Protein AF-A0AAW1LC21-F1 (afdb_monomer_lite)

InterPro domains:
  IPR041426 Mos1 transposase, HTH domain [PF17906] (32-76)
  IPR052709 Transposase-Methyltransferase Hybrid [PTHR46060] (25-86)

Organism: Popillia japonica (NCBI:txid7064)

Sequence (92 aa):
MSIITLSTAADSVDSPQVGCSIVIMNNFVEQRVCVKFRVSCGTSYAESLKMLSEIYGDSVLSKTEVYEWYKAFKSGRQDVNDLPRASIQERL

Structure (mmCIF, N/CA/C/O backbone):
data_AF-A0AAW1LC21-F1
#
_entry.id   AF-A0AAW1LC21-F1
#
loop_
_atom_site.group_PDB
_atom_site.id
_atom_site.type_symbol
_atom_site.label_atom_id
_atom_site.label_alt_id
_atom_site.label_comp_id
_atom_site.label_asym_id
_atom_site.label_entity_id
_atom_site.label_seq_id
_atom_site.pdbx_PDB_ins_code
_atom_site.Cartn_x
_atom_site.Cartn_y
_atom_site.Cartn_z
_atom_site.occupancy
_atom_site.B_iso_or_equiv
_atom_site.auth_seq_id
_atom_site.auth_comp_id
_atom_site.auth_asym_id
_atom_site.auth_atom_id
_atom_site.pdbx_PDB_model_num
ATOM 1 N N . MET A 1 1 ? 36.267 -5.366 45.377 1.00 38.94 1 MET A N 1
ATOM 2 C CA . MET A 1 1 ? 36.350 -5.929 44.016 1.00 38.94 1 MET A CA 1
ATOM 3 C C . MET A 1 1 ? 34.954 -5.839 43.433 1.00 38.94 1 MET A C 1
ATOM 5 O O . MET A 1 1 ? 34.039 -6.417 43.999 1.00 38.94 1 MET A O 1
ATOM 9 N N . SER A 1 2 ? 34.791 -4.958 42.452 1.00 38.50 2 SER A N 1
ATOM 10 C CA . SER A 1 2 ? 33.517 -4.584 41.828 1.00 38.50 2 SER A CA 1
ATOM 11 C C . SER A 1 2 ? 33.024 -5.643 40.835 1.00 38.50 2 SER A C 1
ATOM 13 O O . SER A 1 2 ? 33.752 -6.598 40.587 1.00 38.50 2 SER A O 1
ATOM 15 N N . ILE A 1 3 ? 31.885 -5.324 40.193 1.00 37.34 3 ILE A N 1
ATOM 16 C CA . ILE A 1 3 ? 31.370 -5.783 38.880 1.00 37.34 3 ILE A CA 1
ATOM 17 C C . ILE A 1 3 ? 30.302 -6.918 38.997 1.00 37.34 3 ILE A C 1
ATOM 19 O O . ILE A 1 3 ? 30.553 -7.898 39.678 1.00 37.34 3 ILE A O 1
ATOM 23 N N . ILE A 1 4 ? 29.076 -6.907 38.432 1.00 39.44 4 ILE A N 1
ATOM 24 C CA . ILE A 1 4 ? 28.304 -6.021 37.525 1.00 39.44 4 ILE A CA 1
ATOM 25 C C . ILE A 1 4 ? 26.799 -6.301 37.746 1.00 39.44 4 ILE A C 1
ATOM 27 O O . ILE A 1 4 ? 26.397 -7.429 38.015 1.00 39.44 4 ILE A O 1
ATOM 31 N N . THR A 1 5 ? 25.979 -5.265 37.586 1.00 47.06 5 THR A N 1
ATOM 32 C CA . THR A 1 5 ? 24.513 -5.260 37.457 1.00 47.06 5 THR A CA 1
ATOM 33 C C . THR A 1 5 ? 23.992 -6.142 36.314 1.00 47.06 5 THR A C 1
ATOM 35 O O . THR A 1 5 ? 24.429 -5.970 35.177 1.00 47.06 5 THR A O 1
ATOM 38 N N . LEU A 1 6 ? 22.979 -6.980 36.562 1.00 39.81 6 LEU A N 1
ATOM 39 C CA . LEU A 1 6 ? 22.168 -7.569 35.491 1.00 39.81 6 LEU A CA 1
ATOM 40 C C . LEU A 1 6 ? 20.805 -6.862 35.450 1.00 39.81 6 LEU A C 1
ATOM 42 O O . LEU A 1 6 ? 19.904 -7.156 36.230 1.00 39.81 6 LEU A O 1
ATOM 46 N N . SER A 1 7 ? 20.700 -5.871 34.565 1.00 41.78 7 SER A N 1
ATOM 47 C CA . SER A 1 7 ? 19.435 -5.245 34.181 1.00 41.78 7 SER A CA 1
ATOM 48 C C . SER A 1 7 ? 18.659 -6.237 33.318 1.00 41.78 7 SER A C 1
ATOM 50 O O . SER A 1 7 ? 19.160 -6.661 32.276 1.00 41.78 7 SER A O 1
ATOM 52 N N . THR A 1 8 ? 17.461 -6.631 33.751 1.00 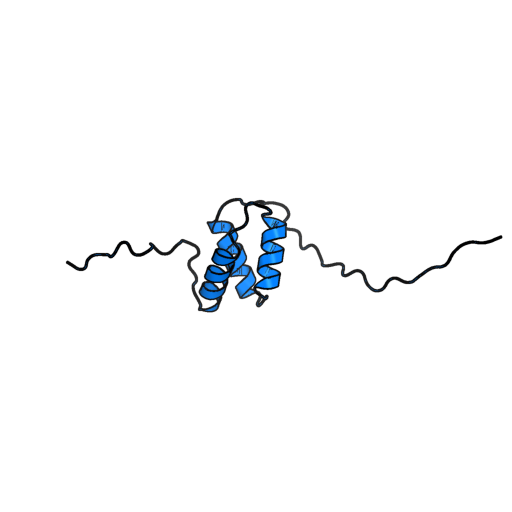45.88 8 THR A N 1
ATOM 53 C CA . THR A 1 8 ? 16.544 -7.407 32.912 1.00 45.88 8 THR A CA 1
ATOM 54 C C . THR A 1 8 ? 15.895 -6.428 31.932 1.00 45.88 8 THR A C 1
ATOM 56 O O . THR A 1 8 ? 15.120 -5.553 32.316 1.00 45.88 8 THR A O 1
ATOM 59 N N . ALA A 1 9 ? 16.321 -6.477 30.671 1.00 44.88 9 ALA A N 1
ATOM 60 C CA . ALA A 1 9 ? 15.642 -5.773 29.596 1.00 44.88 9 ALA A CA 1
ATOM 61 C C . ALA A 1 9 ? 14.406 -6.594 29.216 1.00 44.88 9 ALA A C 1
ATOM 63 O O . ALA A 1 9 ? 14.517 -7.780 28.909 1.00 44.88 9 ALA A O 1
ATOM 64 N N . ALA A 1 10 ? 13.247 -5.948 29.301 1.00 48.91 10 ALA A N 1
ATOM 65 C CA . ALA A 1 10 ? 11.957 -6.482 28.910 1.00 48.91 10 ALA A CA 1
ATOM 66 C C . ALA A 1 10 ? 11.959 -6.940 27.442 1.00 48.91 10 ALA A C 1
ATOM 68 O O . ALA A 1 10 ? 12.433 -6.223 26.563 1.00 48.91 10 ALA A O 1
ATOM 69 N N . ASP A 1 11 ? 11.428 -8.145 27.246 1.00 37.75 11 ASP A N 1
ATOM 70 C CA . ASP A 1 11 ? 10.788 -8.691 26.049 1.00 37.75 11 ASP A CA 1
ATOM 71 C C . ASP A 1 11 ? 11.258 -8.138 24.695 1.00 37.75 11 ASP A C 1
ATOM 73 O O . ASP A 1 11 ? 10.685 -7.211 24.115 1.00 37.75 11 ASP A O 1
ATOM 77 N N . SER A 1 12 ? 12.265 -8.812 24.134 1.00 42.88 12 SER A N 1
ATOM 78 C CA . SER A 1 12 ? 12.441 -8.884 22.686 1.00 42.88 12 SER A CA 1
ATOM 79 C C . SER A 1 12 ? 11.141 -9.381 22.058 1.00 42.88 12 SER A C 1
ATOM 81 O O . SER A 1 12 ? 10.768 -10.543 22.219 1.00 42.88 12 SER A O 1
ATOM 83 N N . VAL A 1 13 ? 10.482 -8.515 21.290 1.00 43.94 13 VAL A N 1
ATOM 84 C CA . VAL A 1 13 ? 9.582 -8.934 20.215 1.00 43.94 13 VAL A CA 1
ATOM 85 C C . VAL A 1 13 ? 10.441 -9.695 19.207 1.00 43.94 13 VAL A C 1
ATOM 87 O O . VAL A 1 13 ? 10.992 -9.123 18.268 1.00 43.94 13 VAL A O 1
ATOM 90 N N . ASP A 1 14 ? 10.595 -10.995 19.440 1.00 42.50 14 ASP A N 1
ATOM 91 C CA . ASP A 1 14 ? 10.917 -11.951 18.393 1.00 42.50 14 ASP A CA 1
ATOM 92 C C . ASP A 1 14 ? 9.676 -12.028 17.502 1.00 42.50 14 ASP A C 1
ATOM 94 O O . ASP A 1 14 ? 8.793 -12.866 17.676 1.00 42.50 14 ASP A O 1
ATOM 98 N N . SER A 1 15 ? 9.542 -11.044 16.609 1.00 44.62 15 SER A N 1
ATOM 99 C CA . SER A 1 15 ? 8.663 -11.184 15.457 1.00 44.62 15 SER A CA 1
ATOM 100 C C . SER A 1 15 ? 9.173 -12.402 14.704 1.00 44.62 15 SER A C 1
ATOM 102 O O . SER A 1 15 ? 10.312 -12.356 14.229 1.00 44.62 15 SER A O 1
ATOM 104 N N . PRO A 1 16 ? 8.371 -13.470 14.558 1.00 38.78 16 PRO A N 1
ATOM 105 C CA . PRO A 1 16 ? 8.748 -14.572 13.705 1.00 38.78 16 PRO A CA 1
ATOM 106 C C . PRO A 1 16 ? 8.941 -13.980 12.316 1.00 38.78 16 PRO A C 1
ATOM 108 O O . PRO A 1 16 ? 7.984 -13.543 11.672 1.00 38.78 16 PRO A O 1
ATOM 111 N N . GLN A 1 17 ? 10.196 -13.914 11.884 1.00 44.94 17 GLN A N 1
ATOM 112 C CA . GLN A 1 17 ? 10.555 -13.608 10.515 1.00 44.94 17 GLN A CA 1
ATOM 113 C C . GLN A 1 17 ? 10.063 -14.805 9.705 1.00 44.94 17 GLN A C 1
ATOM 115 O O . GLN A 1 17 ? 10.791 -15.775 9.495 1.00 44.94 17 GLN A O 1
ATOM 120 N N . VAL A 1 18 ? 8.774 -14.798 9.352 1.00 39.97 18 VAL A N 1
ATOM 121 C CA . VAL A 1 18 ? 8.180 -15.805 8.480 1.00 39.97 18 VAL A CA 1
ATOM 122 C C . VAL A 1 18 ? 8.926 -15.679 7.164 1.00 39.97 18 VAL A C 1
ATOM 124 O O . VAL A 1 18 ? 8.746 -14.727 6.406 1.00 39.97 18 VAL A O 1
ATOM 127 N N . GLY A 1 19 ? 9.847 -16.618 6.965 1.00 45.03 19 GLY A N 1
ATOM 128 C CA . GLY A 1 19 ? 10.717 -16.672 5.815 1.00 45.03 19 GLY A CA 1
ATOM 129 C C . GLY A 1 19 ? 9.907 -16.656 4.528 1.00 45.03 19 GLY A C 1
ATOM 130 O O . GLY A 1 19 ? 9.174 -17.592 4.223 1.00 45.03 19 GLY A O 1
ATOM 131 N N . CYS A 1 20 ? 10.108 -15.604 3.746 1.00 42.53 20 CYS A N 1
ATOM 132 C CA . CYS A 1 20 ? 10.011 -15.663 2.297 1.00 42.53 20 CYS A CA 1
ATOM 133 C C . CYS A 1 20 ? 11.117 -14.778 1.708 1.00 42.53 20 CYS A C 1
ATOM 135 O O . CYS A 1 20 ? 10.876 -13.771 1.051 1.00 42.53 20 CYS A O 1
ATOM 137 N N . SER A 1 21 ? 12.366 -15.134 2.010 1.00 44.69 21 SER A N 1
ATOM 138 C CA . SER A 1 21 ? 13.571 -14.414 1.585 1.00 44.69 21 SER A CA 1
ATOM 139 C C . SER A 1 21 ? 13.966 -14.655 0.117 1.00 44.69 21 SER A C 1
ATOM 141 O O . SER A 1 21 ? 15.160 -14.712 -0.154 1.00 44.69 21 SER A O 1
ATOM 143 N N . ILE A 1 22 ? 13.048 -14.840 -0.847 1.00 44.41 22 ILE A N 1
ATOM 144 C CA . ILE A 1 22 ? 13.488 -15.215 -2.214 1.00 44.41 22 ILE A CA 1
ATOM 145 C C . ILE A 1 22 ? 12.893 -14.482 -3.407 1.00 44.41 22 ILE A C 1
ATOM 147 O O . ILE A 1 22 ? 13.114 -14.903 -4.536 1.00 44.41 22 ILE A O 1
ATOM 151 N N . VAL A 1 23 ? 12.251 -13.332 -3.239 1.00 42.25 23 VAL A N 1
ATOM 152 C CA . VAL A 1 23 ? 12.066 -12.469 -4.413 1.00 42.25 23 VAL A CA 1
ATOM 153 C C . VAL A 1 23 ? 11.989 -11.009 -3.995 1.00 42.25 23 VAL A C 1
ATOM 155 O O . VAL A 1 23 ? 10.927 -10.495 -3.660 1.00 42.25 23 VAL A O 1
ATOM 158 N N . ILE A 1 24 ? 13.132 -10.319 -4.033 1.00 51.84 24 ILE A N 1
ATOM 159 C CA . ILE A 1 24 ? 13.113 -8.867 -4.231 1.00 51.84 24 ILE A CA 1
ATOM 160 C C . ILE A 1 24 ? 12.640 -8.665 -5.675 1.00 51.84 24 ILE A C 1
ATOM 162 O O . ILE A 1 24 ? 13.396 -8.771 -6.638 1.00 51.84 24 ILE A O 1
ATOM 166 N N . MET A 1 25 ? 11.326 -8.528 -5.794 1.00 54.41 25 MET A N 1
ATOM 167 C CA . MET A 1 25 ? 10.542 -8.507 -7.022 1.00 54.41 25 MET A CA 1
ATOM 168 C C . MET A 1 25 ? 10.280 -7.037 -7.384 1.00 54.41 25 MET A C 1
ATOM 170 O O . MET A 1 25 ? 9.360 -6.403 -6.877 1.00 54.41 25 MET A O 1
ATOM 174 N N . ASN A 1 26 ? 11.166 -6.444 -8.191 1.00 62.09 26 ASN A N 1
ATOM 175 C CA . ASN A 1 26 ? 11.192 -5.002 -8.493 1.00 62.09 26 ASN A CA 1
ATOM 176 C C . ASN A 1 26 ? 10.087 -4.532 -9.466 1.00 62.09 26 ASN A C 1
ATOM 178 O O . ASN A 1 26 ? 10.195 -3.448 -10.039 1.00 62.09 26 ASN A O 1
ATOM 182 N N . ASN A 1 27 ? 9.030 -5.319 -9.691 1.00 74.88 27 ASN A N 1
ATOM 183 C CA . ASN A 1 27 ? 7.934 -4.936 -10.576 1.00 74.88 27 ASN A CA 1
ATOM 184 C C . ASN A 1 27 ? 6.802 -4.244 -9.795 1.00 74.88 27 ASN A C 1
ATOM 186 O O . ASN A 1 27 ? 6.321 -4.748 -8.779 1.00 74.88 27 ASN A O 1
ATOM 190 N N . PHE A 1 28 ? 6.309 -3.112 -10.305 1.00 80.56 28 PHE A N 1
ATOM 191 C CA . PHE A 1 28 ? 5.190 -2.366 -9.717 1.00 80.56 28 PHE A CA 1
ATOM 192 C C . PHE A 1 28 ? 3.929 -3.219 -9.518 1.00 80.56 28 PHE A C 1
ATOM 194 O O . PHE A 1 28 ? 3.195 -3.021 -8.550 1.00 80.56 28 PHE A O 1
ATOM 201 N N . VAL A 1 29 ? 3.678 -4.190 -10.402 1.00 82.88 29 VAL A N 1
ATOM 202 C CA . VAL A 1 29 ? 2.531 -5.106 -10.284 1.00 82.88 29 VAL A CA 1
ATOM 203 C C . VAL A 1 29 ? 2.660 -6.004 -9.051 1.00 82.88 29 VAL A C 1
ATOM 205 O O . VAL A 1 29 ? 1.685 -6.206 -8.330 1.00 82.88 29 VAL A O 1
ATOM 208 N N . GLU A 1 30 ? 3.859 -6.498 -8.757 1.00 82.69 30 GLU A N 1
ATOM 209 C CA . GLU A 1 30 ? 4.1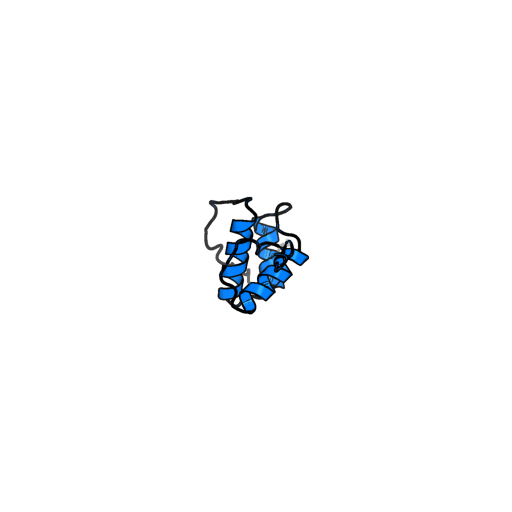15 -7.383 -7.615 1.00 82.69 30 GLU A CA 1
ATOM 210 C C . GLU A 1 30 ? 3.978 -6.622 -6.295 1.00 82.69 30 GLU A C 1
ATOM 212 O O . GLU A 1 30 ? 3.306 -7.096 -5.378 1.00 82.69 30 GLU A O 1
ATOM 217 N N . GLN A 1 31 ? 4.489 -5.387 -6.233 1.00 86.75 31 GLN A N 1
ATOM 218 C CA . GLN A 1 31 ? 4.279 -4.514 -5.075 1.00 86.75 31 GLN A CA 1
ATOM 219 C C . GLN A 1 31 ? 2.784 -4.292 -4.797 1.00 86.75 31 GLN A C 1
ATOM 221 O O . GLN A 1 31 ? 2.348 -4.339 -3.647 1.00 86.75 31 GLN A O 1
ATOM 226 N N . ARG A 1 32 ? 1.960 -4.120 -5.842 1.00 88.00 32 ARG A N 1
ATOM 227 C CA . ARG A 1 32 ? 0.496 -3.987 -5.709 1.00 88.00 32 ARG A CA 1
ATOM 228 C C . ARG A 1 32 ? -0.166 -5.274 -5.224 1.00 88.00 32 ARG A C 1
ATOM 230 O O . ARG A 1 32 ? -1.099 -5.201 -4.426 1.00 88.00 32 ARG A O 1
ATOM 237 N N . VAL A 1 33 ? 0.317 -6.444 -5.651 1.00 86.19 33 VAL A N 1
ATOM 238 C CA . VAL A 1 33 ? -0.133 -7.742 -5.115 1.00 86.19 33 VAL A CA 1
ATOM 239 C C . VAL A 1 33 ? 0.184 -7.837 -3.619 1.00 86.19 33 VAL A C 1
ATOM 241 O O . VAL A 1 33 ? -0.689 -8.226 -2.841 1.00 86.19 33 VAL A O 1
ATOM 244 N N . CYS A 1 34 ? 1.374 -7.407 -3.192 1.00 84.81 34 CYS A N 1
ATOM 245 C CA . CYS A 1 34 ? 1.734 -7.342 -1.776 1.00 84.81 34 CYS A CA 1
ATOM 246 C C . CYS A 1 34 ? 0.820 -6.387 -0.993 1.00 84.81 34 CYS A C 1
ATOM 248 O O . CYS A 1 34 ? 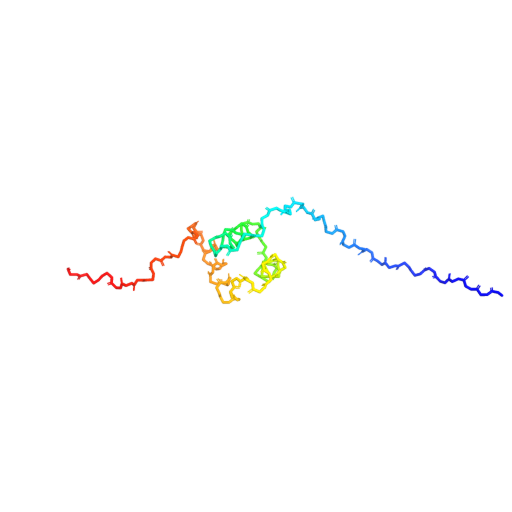0.325 -6.763 0.070 1.00 84.81 34 CYS A O 1
ATOM 250 N N . VAL A 1 35 ? 0.513 -5.198 -1.530 1.00 85.81 35 VAL A N 1
ATOM 251 C CA . VAL A 1 35 ? -0.460 -4.267 -0.921 1.00 85.81 35 VAL A CA 1
ATOM 252 C C . VAL A 1 35 ? -1.836 -4.933 -0.789 1.00 85.81 35 VAL A C 1
ATOM 254 O O . VAL A 1 35 ? -2.449 -4.867 0.276 1.00 85.81 35 VAL A O 1
ATOM 257 N N . LYS A 1 36 ? -2.320 -5.618 -1.834 1.00 86.62 36 LYS A N 1
ATOM 258 C CA . LYS A 1 36 ? -3.611 -6.327 -1.827 1.00 86.62 36 LYS A CA 1
ATOM 259 C C . LYS A 1 36 ? -3.663 -7.407 -0.748 1.00 86.62 36 LYS A C 1
ATOM 261 O O . LYS A 1 36 ? -4.629 -7.468 0.013 1.00 86.62 36 LYS A O 1
ATOM 266 N N . PHE A 1 37 ? -2.623 -8.236 -0.665 1.00 85.12 37 PHE A N 1
ATOM 267 C CA . PHE A 1 37 ? -2.511 -9.276 0.355 1.00 85.12 37 PHE A CA 1
ATOM 268 C C . PHE A 1 37 ? -2.532 -8.663 1.758 1.00 85.12 37 PHE A C 1
ATOM 270 O O . PHE A 1 37 ? -3.320 -9.065 2.612 1.00 85.12 37 PHE A O 1
ATOM 277 N N . ARG A 1 38 ? -1.753 -7.604 1.967 1.00 84.25 38 ARG A N 1
ATOM 278 C CA . ARG A 1 38 ? -1.638 -6.910 3.249 1.00 84.25 38 ARG A CA 1
ATOM 279 C C . ARG A 1 38 ? -2.968 -6.277 3.699 1.00 84.25 38 ARG A C 1
ATOM 281 O O . ARG A 1 38 ? -3.336 -6.401 4.869 1.00 84.25 38 ARG A O 1
ATOM 288 N N . VAL A 1 39 ? -3.738 -5.703 2.770 1.00 84.00 39 VAL A N 1
ATOM 289 C CA . VAL A 1 39 ? -5.114 -5.231 3.022 1.00 84.00 39 VAL A CA 1
ATOM 290 C C . VAL A 1 39 ? -6.034 -6.387 3.427 1.00 84.00 39 VAL A C 1
ATOM 292 O O . VAL A 1 39 ? -6.807 -6.243 4.372 1.00 84.00 39 VAL A O 1
ATOM 295 N N . SER A 1 40 ? -5.933 -7.545 2.764 1.00 82.56 40 SER A N 1
ATOM 296 C CA . SER A 1 40 ? -6.743 -8.727 3.103 1.00 82.56 40 SER A CA 1
ATOM 297 C C . SER A 1 40 ? -6.406 -9.324 4.475 1.00 82.56 40 SER A C 1
ATOM 299 O O . SER A 1 40 ? -7.291 -9.833 5.154 1.00 82.56 40 SER A O 1
ATOM 301 N N . CYS A 1 41 ? -5.160 -9.168 4.932 1.00 82.44 41 CYS A N 1
ATOM 302 C CA . CYS A 1 41 ? -4.727 -9.521 6.285 1.00 82.44 41 CYS A CA 1
ATOM 303 C C . CYS A 1 41 ? -5.228 -8.544 7.371 1.00 82.44 41 CYS A C 1
ATOM 305 O O . CYS A 1 41 ? -4.875 -8.708 8.534 1.00 82.44 41 CYS A O 1
ATOM 307 N N . GLY A 1 42 ? -6.009 -7.511 7.021 1.00 83.31 42 GLY A N 1
ATOM 308 C CA . GLY A 1 42 ? -6.618 -6.581 7.985 1.00 83.31 42 GLY A CA 1
ATOM 309 C C . GLY A 1 42 ? -5.644 -5.586 8.619 1.00 83.31 42 GLY A C 1
ATOM 310 O O . GLY A 1 42 ? -5.959 -4.935 9.610 1.00 83.31 42 GLY A O 1
ATOM 311 N N . THR A 1 43 ? -4.450 -5.471 8.058 1.00 81.25 43 THR A N 1
ATOM 312 C CA . THR A 1 43 ? -3.392 -4.628 8.611 1.00 81.25 43 THR A CA 1
ATOM 313 C C . THR A 1 43 ? -3.550 -3.161 8.224 1.00 81.25 43 THR A C 1
ATOM 315 O O . THR A 1 43 ? -4.190 -2.838 7.222 1.00 81.25 43 THR A O 1
ATOM 318 N N . SER A 1 44 ? -2.962 -2.254 9.007 1.00 85.44 44 SER A N 1
ATOM 319 C CA . SER A 1 44 ? -3.107 -0.819 8.763 1.00 85.44 44 SER A CA 1
ATOM 320 C C . SER A 1 44 ? -2.249 -0.321 7.592 1.00 85.44 44 SER A C 1
ATOM 322 O O . SER A 1 44 ? -1.222 -0.907 7.237 1.00 85.44 44 SER A O 1
ATOM 324 N N . TYR A 1 45 ? -2.633 0.823 7.019 1.00 84.25 45 TYR A N 1
ATOM 325 C CA . TYR A 1 45 ? -1.856 1.497 5.973 1.00 84.25 45 TYR A CA 1
ATOM 326 C C . TYR A 1 45 ? -0.419 1.809 6.422 1.00 84.25 45 TYR A C 1
ATOM 328 O O . TYR A 1 45 ? 0.521 1.582 5.666 1.00 84.25 45 TYR A O 1
ATOM 336 N N . ALA A 1 46 ? -0.238 2.286 7.658 1.00 86.69 46 ALA A N 1
ATOM 337 C CA . ALA A 1 46 ? 1.076 2.655 8.183 1.00 86.69 46 ALA A CA 1
ATOM 338 C C . ALA A 1 46 ? 2.017 1.445 8.288 1.00 86.69 46 ALA A C 1
ATOM 340 O O . ALA A 1 46 ? 3.177 1.526 7.887 1.00 86.69 46 ALA A O 1
ATOM 341 N N . GLU A 1 47 ? 1.512 0.307 8.769 1.00 84.69 47 GLU A N 1
ATOM 342 C CA . GLU A 1 47 ? 2.309 -0.920 8.847 1.00 84.69 47 GLU A CA 1
ATOM 343 C C . GLU A 1 47 ? 2.570 -1.530 7.466 1.00 84.69 47 GLU A C 1
ATOM 345 O O . GLU A 1 47 ? 3.645 -2.080 7.232 1.00 84.69 47 GLU A O 1
ATOM 350 N N . SER A 1 48 ? 1.605 -1.415 6.547 1.00 84.62 48 SER A N 1
ATOM 351 C CA . SER A 1 48 ? 1.765 -1.835 5.152 1.00 84.62 48 SER A CA 1
ATOM 352 C C . SER A 1 48 ? 2.882 -1.047 4.477 1.00 84.62 48 SER A C 1
ATOM 354 O O . SER A 1 48 ? 3.771 -1.633 3.872 1.00 84.62 48 SER A O 1
ATOM 356 N N . LEU A 1 49 ? 2.869 0.280 4.629 1.00 86.50 49 LEU A N 1
ATOM 357 C CA . LEU A 1 49 ? 3.882 1.164 4.067 1.00 86.50 49 LEU A CA 1
ATOM 358 C C . LEU A 1 49 ? 5.266 0.875 4.657 1.00 86.50 49 LEU A C 1
ATOM 360 O O . LEU A 1 49 ? 6.220 0.760 3.899 1.00 86.50 49 LEU A O 1
ATOM 364 N N . LYS A 1 50 ? 5.370 0.708 5.983 1.00 87.19 50 LYS A N 1
ATOM 365 C CA . LYS A 1 50 ? 6.639 0.375 6.646 1.00 87.19 50 LYS A CA 1
ATOM 366 C C . LYS A 1 50 ? 7.230 -0.930 6.104 1.00 87.19 50 LYS A C 1
ATOM 368 O O . LYS A 1 50 ? 8.386 -0.944 5.705 1.00 87.19 50 LYS A O 1
ATOM 373 N N . MET A 1 51 ? 6.421 -1.987 6.022 1.00 84.25 51 MET A N 1
ATOM 374 C CA . MET A 1 51 ? 6.853 -3.278 5.480 1.00 84.25 51 MET A CA 1
ATOM 375 C C . MET A 1 51 ? 7.270 -3.171 4.007 1.00 84.25 51 MET A C 1
ATOM 377 O O . MET A 1 51 ? 8.289 -3.727 3.617 1.00 84.25 51 MET A O 1
ATOM 381 N N . LEU A 1 52 ? 6.512 -2.444 3.182 1.00 84.19 52 LEU A N 1
ATOM 382 C CA . LEU A 1 52 ? 6.867 -2.244 1.775 1.00 84.19 52 LEU A CA 1
ATOM 383 C C . LEU A 1 52 ? 8.185 -1.473 1.631 1.00 84.19 52 LEU A C 1
ATOM 385 O O . LEU A 1 52 ? 9.007 -1.840 0.799 1.00 84.19 52 LEU A O 1
ATOM 389 N N . SER A 1 53 ? 8.420 -0.452 2.457 1.00 85.56 53 SER A N 1
ATOM 390 C CA . SER A 1 53 ? 9.698 0.267 2.484 1.00 85.56 53 SER A CA 1
ATOM 391 C C . SER A 1 53 ? 10.861 -0.611 2.960 1.00 85.56 53 SER A C 1
ATOM 393 O O . SER A 1 53 ? 11.965 -0.455 2.457 1.00 85.56 53 SER A O 1
ATOM 395 N N . GLU A 1 54 ? 10.634 -1.549 3.882 1.00 84.38 54 GLU A N 1
ATOM 396 C CA . GLU A 1 54 ? 11.657 -2.513 4.321 1.00 84.38 54 GLU A CA 1
ATOM 397 C C . GLU A 1 54 ? 11.986 -3.555 3.236 1.00 84.38 54 GLU A C 1
ATOM 399 O O . GLU A 1 54 ? 13.146 -3.929 3.087 1.00 84.38 54 GLU A O 1
ATOM 404 N N . ILE A 1 55 ? 10.991 -4.001 2.457 1.00 79.81 55 ILE A N 1
ATOM 405 C CA . ILE A 1 55 ? 11.163 -5.016 1.400 1.00 79.81 55 ILE A CA 1
ATOM 406 C C . ILE A 1 55 ? 11.765 -4.418 0.122 1.00 79.81 55 ILE A C 1
ATOM 408 O O . ILE A 1 55 ? 12.657 -5.015 -0.477 1.00 79.81 55 ILE A O 1
ATOM 412 N N . TYR A 1 56 ? 11.259 -3.263 -0.317 1.00 80.56 56 TYR A N 1
ATOM 413 C CA . TYR A 1 56 ? 11.588 -2.675 -1.622 1.00 80.56 56 TYR A CA 1
ATOM 414 C C . TYR A 1 56 ? 12.568 -1.499 -1.538 1.00 80.56 56 TYR A C 1
ATOM 416 O O . TYR A 1 56 ? 13.081 -1.063 -2.571 1.00 80.56 56 TYR A O 1
ATOM 424 N N . GLY A 1 57 ? 12.839 -0.979 -0.337 1.00 83.19 57 GLY A N 1
ATOM 425 C CA . GLY A 1 57 ? 13.733 0.160 -0.139 1.00 83.19 57 GLY A CA 1
ATOM 426 C C . GLY A 1 57 ? 13.324 1.357 -0.998 1.00 83.19 57 GLY A C 1
ATOM 427 O O . GLY A 1 57 ? 12.161 1.760 -1.012 1.00 83.19 57 GLY A O 1
ATOM 428 N N . ASP A 1 58 ? 14.277 1.881 -1.766 1.00 82.81 58 ASP A N 1
ATOM 429 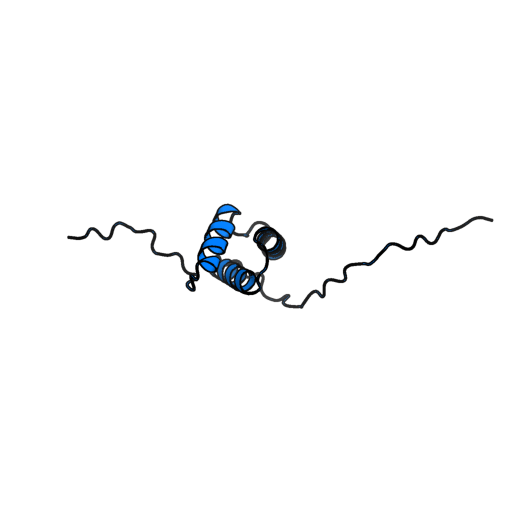C CA . ASP A 1 58 ? 14.082 3.035 -2.654 1.00 82.81 58 ASP A CA 1
ATOM 430 C C . ASP A 1 58 ? 13.257 2.722 -3.912 1.00 82.81 58 ASP A C 1
ATOM 432 O O . ASP A 1 58 ? 12.807 3.634 -4.600 1.00 82.81 58 ASP A O 1
ATOM 436 N N . SER A 1 59 ? 13.044 1.439 -4.225 1.00 82.50 59 SER A N 1
ATOM 437 C CA . SER A 1 59 ? 12.231 1.008 -5.372 1.00 82.50 59 SER A CA 1
ATOM 438 C C . SER A 1 59 ? 10.748 0.855 -5.023 1.00 82.50 59 SER A C 1
ATOM 440 O O . SER A 1 59 ? 9.964 0.405 -5.859 1.00 82.50 59 SER A O 1
ATOM 442 N N . VAL A 1 60 ? 10.351 1.190 -3.791 1.00 85.69 60 VAL A N 1
ATOM 443 C CA . VAL A 1 60 ? 8.957 1.116 -3.348 1.00 85.69 60 VAL A CA 1
ATOM 444 C C . VAL A 1 60 ? 8.083 2.135 -4.084 1.00 85.69 60 VAL A C 1
ATOM 446 O O . VAL A 1 60 ? 8.503 3.263 -4.348 1.00 85.69 60 VAL A O 1
ATOM 449 N N . LEU A 1 61 ? 6.834 1.758 -4.365 1.00 84.81 61 LEU A N 1
ATOM 450 C CA . LEU A 1 61 ? 5.782 2.692 -4.765 1.00 84.81 61 LEU A CA 1
ATOM 451 C C . LEU A 1 61 ? 5.770 3.915 -3.842 1.00 84.81 61 LEU A C 1
ATOM 453 O O . LEU A 1 61 ? 5.941 3.806 -2.622 1.00 84.81 61 LEU A O 1
ATOM 457 N N . SER A 1 62 ? 5.504 5.086 -4.418 1.00 87.69 62 SER A N 1
ATOM 458 C CA . SER A 1 62 ? 5.399 6.301 -3.620 1.00 87.69 62 SER A CA 1
ATOM 459 C C . SER A 1 62 ? 4.296 6.161 -2.565 1.00 87.69 62 SER A C 1
ATOM 461 O O . SER A 1 62 ? 3.309 5.445 -2.750 1.00 87.69 62 SER A O 1
ATOM 463 N N . LYS A 1 63 ? 4.425 6.888 -1.447 1.00 87.69 63 LYS A N 1
ATOM 464 C CA . LYS A 1 63 ? 3.413 6.876 -0.372 1.00 87.69 63 LYS A CA 1
ATOM 465 C C . LYS A 1 63 ? 2.001 7.129 -0.916 1.00 87.69 63 LYS A C 1
ATOM 467 O O . LYS A 1 63 ? 1.050 6.478 -0.495 1.00 87.69 63 LYS A O 1
ATOM 472 N N . THR A 1 64 ? 1.875 8.047 -1.872 1.00 89.38 64 THR A N 1
ATOM 473 C CA . THR A 1 64 ? 0.603 8.375 -2.523 1.00 89.38 64 THR A CA 1
ATOM 474 C C . THR A 1 64 ? 0.035 7.181 -3.287 1.00 89.38 64 THR A C 1
ATOM 476 O O . THR A 1 64 ? -1.129 6.842 -3.094 1.00 89.38 64 THR A O 1
ATOM 479 N N . GLU A 1 65 ? 0.849 6.491 -4.088 1.00 88.50 65 GLU A N 1
ATOM 480 C CA . GLU A 1 65 ? 0.406 5.311 -4.838 1.00 88.50 65 GLU A CA 1
ATOM 481 C C . GLU A 1 65 ? 0.008 4.163 -3.909 1.00 88.50 65 GLU A C 1
ATOM 483 O O . GLU A 1 65 ? -1.057 3.572 -4.084 1.00 88.50 65 GLU A O 1
ATOM 488 N N . VAL A 1 66 ? 0.811 3.874 -2.878 1.00 87.56 66 VAL A N 1
ATOM 489 C CA . VAL A 1 66 ? 0.469 2.849 -1.878 1.00 87.56 66 VAL A CA 1
ATOM 490 C C . VAL A 1 66 ? -0.878 3.171 -1.230 1.00 87.56 66 VAL A C 1
ATOM 492 O O . VAL A 1 66 ? -1.694 2.271 -1.040 1.00 87.56 66 VAL A O 1
ATOM 495 N N . TYR A 1 67 ? -1.146 4.443 -0.924 1.00 88.25 67 TYR A N 1
ATOM 496 C CA . TYR A 1 67 ? -2.413 4.870 -0.334 1.00 88.25 67 TYR A CA 1
ATOM 497 C C . TYR A 1 67 ? -3.603 4.688 -1.284 1.00 88.25 67 TYR A C 1
ATOM 499 O O . TYR A 1 67 ? -4.642 4.162 -0.873 1.00 88.25 67 TYR A O 1
ATOM 507 N N . GLU A 1 68 ? -3.461 5.081 -2.551 1.00 89.88 68 GLU A N 1
ATOM 508 C CA . GLU A 1 68 ? -4.501 4.896 -3.569 1.00 89.88 68 GLU A CA 1
ATOM 509 C C . GLU A 1 68 ? -4.843 3.415 -3.755 1.00 89.88 68 GLU A C 1
ATOM 511 O O . GLU A 1 68 ? -6.019 3.037 -3.716 1.00 89.88 68 GLU A O 1
ATOM 516 N N . TRP A 1 69 ? -3.824 2.561 -3.865 1.00 90.38 69 TRP A N 1
ATOM 517 C CA . TRP A 1 69 ? -3.990 1.114 -3.975 1.00 90.38 69 TRP A CA 1
ATOM 518 C C . TRP A 1 69 ? -4.610 0.504 -2.723 1.00 90.38 69 TRP A C 1
ATOM 520 O O . TRP A 1 69 ? -5.571 -0.260 -2.822 1.00 90.38 69 TRP A O 1
ATOM 530 N N . TYR A 1 70 ? -4.132 0.889 -1.540 1.00 88.88 70 TYR A N 1
ATOM 531 C CA . TYR A 1 70 ? -4.679 0.439 -0.264 1.00 88.88 70 TYR A CA 1
ATOM 532 C C . TYR A 1 70 ? -6.174 0.767 -0.149 1.00 88.88 70 TYR A C 1
ATOM 534 O O . TYR A 1 70 ? -6.984 -0.097 0.195 1.00 88.88 70 TYR A O 1
ATOM 542 N N . LYS A 1 71 ? -6.572 1.999 -0.493 1.00 90.06 71 LYS A N 1
ATOM 543 C CA . LYS A 1 71 ? -7.979 2.418 -0.500 1.00 90.06 71 LYS A CA 1
ATOM 544 C C . LYS A 1 71 ? -8.792 1.640 -1.535 1.00 90.06 71 LYS A C 1
ATOM 546 O O . LYS A 1 71 ? -9.892 1.193 -1.215 1.00 90.06 71 LYS A O 1
ATOM 551 N N . ALA A 1 72 ? -8.255 1.447 -2.739 1.00 88.81 72 ALA A N 1
ATOM 552 C CA . ALA A 1 72 ? -8.930 0.717 -3.806 1.00 88.81 72 ALA A CA 1
ATOM 553 C C . ALA A 1 72 ? -9.189 -0.752 -3.425 1.00 88.81 72 ALA A C 1
ATOM 555 O O . ALA A 1 72 ? -10.312 -1.242 -3.571 1.00 88.81 72 ALA A O 1
ATOM 556 N N . PHE A 1 73 ? -8.196 -1.445 -2.865 1.00 88.62 73 PHE A N 1
ATOM 557 C CA . PHE A 1 73 ? -8.368 -2.818 -2.383 1.00 88.62 73 PHE A CA 1
ATOM 558 C C . PHE A 1 73 ? -9.330 -2.891 -1.198 1.00 88.62 73 PHE A C 1
ATOM 560 O O . PHE A 1 73 ? -10.175 -3.781 -1.155 1.00 88.62 73 PHE A O 1
ATOM 567 N N . LYS A 1 74 ? -9.293 -1.908 -0.288 1.00 87.62 74 LYS A N 1
ATOM 568 C CA . LYS A 1 74 ? -10.264 -1.818 0.812 1.00 87.62 74 LYS A CA 1
ATOM 569 C C . LYS A 1 74 ? -11.699 -1.606 0.313 1.00 87.62 74 LYS A C 1
ATOM 571 O O . LYS A 1 74 ? -12.631 -2.098 0.938 1.00 87.62 74 LYS A O 1
ATOM 576 N N . SER A 1 75 ? -11.884 -0.920 -0.818 1.00 88.56 75 SER A N 1
ATOM 577 C CA . SER A 1 75 ? -13.188 -0.786 -1.489 1.00 88.56 75 SER A CA 1
ATOM 578 C C . SER A 1 75 ? -13.619 -2.016 -2.303 1.00 88.56 75 SER A C 1
ATOM 580 O O . SER A 1 75 ? -14.673 -1.983 -2.928 1.00 88.56 75 SER A O 1
ATOM 582 N N . GLY A 1 76 ? -12.831 -3.097 -2.303 1.00 85.94 76 GLY A N 1
ATOM 583 C CA . GLY A 1 76 ? -13.177 -4.357 -2.966 1.00 85.94 76 GLY A CA 1
ATOM 584 C C . GLY A 1 76 ? -12.623 -4.525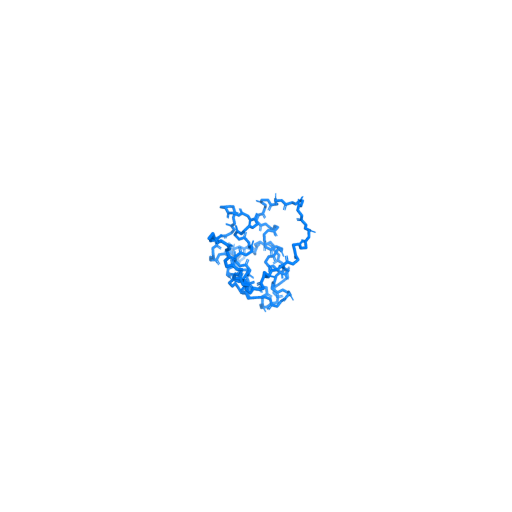 -4.382 1.00 85.94 76 GLY A C 1
ATOM 585 O O . GLY A 1 76 ? -12.989 -5.482 -5.064 1.00 85.94 76 GLY A O 1
ATOM 586 N N . ARG A 1 77 ? -11.721 -3.645 -4.845 1.00 85.12 77 ARG A N 1
ATOM 587 C CA . ARG A 1 77 ? -11.003 -3.858 -6.112 1.00 85.12 77 ARG A CA 1
ATOM 588 C C . ARG A 1 77 ? -10.207 -5.165 -6.041 1.00 85.12 77 ARG A C 1
ATOM 590 O O . ARG A 1 77 ? -9.545 -5.430 -5.044 1.00 85.12 77 ARG A O 1
ATOM 597 N N . GLN A 1 78 ? -10.231 -5.963 -7.107 1.00 82.25 78 GLN A N 1
ATOM 598 C CA . GLN A 1 78 ? -9.428 -7.191 -7.200 1.00 82.25 78 GLN A CA 1
ATOM 599 C C . GLN A 1 78 ? -8.287 -7.105 -8.220 1.00 82.25 78 GLN A C 1
ATOM 601 O O . GLN A 1 78 ? -7.317 -7.852 -8.087 1.00 82.25 78 GLN A O 1
ATOM 606 N N . ASP A 1 79 ? -8.379 -6.202 -9.195 1.00 84.06 79 ASP A N 1
ATOM 607 C CA . ASP A 1 79 ? -7.357 -6.023 -10.228 1.00 84.06 79 ASP A CA 1
ATOM 608 C C . ASP A 1 79 ? -6.141 -5.255 -9.691 1.00 84.06 79 ASP A C 1
ATOM 610 O O . ASP A 1 79 ? -6.305 -4.258 -8.985 1.00 84.06 79 ASP A O 1
ATOM 614 N N . VAL A 1 80 ? -4.943 -5.722 -10.044 1.00 83.44 80 VAL A N 1
ATOM 615 C CA . VAL A 1 80 ? -3.629 -5.151 -9.694 1.00 83.44 80 VAL A CA 1
ATOM 616 C C . VAL A 1 80 ? -2.990 -4.382 -10.857 1.00 83.44 80 VAL A C 1
ATOM 618 O O . VAL A 1 80 ? -2.029 -3.636 -10.659 1.00 83.44 80 VAL A O 1
ATOM 621 N N . ASN A 1 81 ? -3.532 -4.525 -12.066 1.00 83.06 81 ASN A N 1
ATOM 622 C CA . ASN A 1 81 ? -3.155 -3.719 -13.217 1.00 83.06 81 ASN A CA 1
ATOM 623 C C . ASN A 1 81 ? -3.719 -2.316 -13.051 1.00 83.06 81 ASN A C 1
ATOM 625 O O . ASN A 1 81 ? -4.806 -2.141 -12.488 1.00 83.06 81 ASN A O 1
ATOM 629 N N . ASP A 1 82 ? -2.996 -1.312 -13.545 1.00 75.25 82 ASP A N 1
ATOM 630 C CA . ASP A 1 82 ? -3.578 0.020 -13.643 1.00 75.25 82 ASP A CA 1
ATOM 631 C C . ASP A 1 82 ? -4.851 -0.057 -14.477 1.00 75.25 82 ASP A C 1
ATOM 633 O O . ASP A 1 82 ? -4.882 -0.687 -15.534 1.00 75.25 82 ASP A O 1
ATOM 637 N N . LEU A 1 83 ? -5.910 0.594 -13.989 1.00 67.19 83 LEU A N 1
ATOM 638 C CA . LEU A 1 83 ? -7.039 0.848 -14.867 1.00 67.19 83 LEU A CA 1
ATOM 639 C C . LEU A 1 83 ? -6.494 1.702 -16.011 1.00 67.19 83 LEU A C 1
ATOM 641 O O . LEU A 1 83 ? -5.671 2.585 -15.737 1.00 67.19 83 LEU A O 1
ATOM 645 N N . PRO A 1 84 ? -6.934 1.484 -17.261 1.00 59.56 84 PRO A N 1
ATOM 646 C CA . PRO A 1 84 ? -6.655 2.447 -18.308 1.00 59.56 84 PRO A CA 1
ATOM 647 C C . PRO A 1 84 ? -7.108 3.805 -17.769 1.00 59.56 84 PRO A C 1
ATOM 649 O O . PRO A 1 84 ? -8.300 4.011 -17.527 1.00 59.56 84 PRO A O 1
ATOM 652 N N . ARG A 1 85 ? -6.150 4.704 -17.474 1.00 59.19 85 ARG A N 1
ATOM 653 C CA . ARG A 1 85 ? -6.463 6.113 -17.214 1.00 59.19 85 ARG A CA 1
ATOM 654 C C . ARG A 1 85 ? -7.270 6.490 -18.424 1.00 59.19 85 ARG A C 1
ATOM 656 O O . ARG A 1 85 ? -6.721 6.378 -19.512 1.00 59.19 85 ARG A O 1
ATOM 663 N N . ALA A 1 86 ? -8.552 6.786 -18.242 1.00 52.91 86 ALA A N 1
ATOM 664 C CA . ALA A 1 86 ? -9.452 7.047 -19.342 1.00 52.91 86 ALA A CA 1
ATOM 665 C C . ALA A 1 86 ? -8.807 8.098 -20.257 1.00 52.91 86 ALA A C 1
ATOM 667 O O . ALA A 1 86 ? -8.924 9.297 -20.023 1.00 52.91 86 ALA A O 1
ATOM 668 N N . SER A 1 87 ? -8.117 7.656 -21.311 1.00 49.78 87 SER A N 1
ATOM 669 C CA . SER A 1 87 ? -8.204 8.320 -22.587 1.00 49.78 87 SER A CA 1
ATOM 670 C C . SER A 1 87 ? -9.683 8.223 -22.850 1.00 49.78 87 SER A C 1
ATOM 672 O O . SER A 1 87 ? -10.192 7.118 -23.041 1.00 49.78 87 SER A O 1
ATOM 674 N N . ILE A 1 88 ? -10.360 9.342 -22.613 1.00 50.84 88 ILE A N 1
ATOM 675 C CA . ILE A 1 88 ? -11.747 9.601 -22.954 1.00 50.84 88 ILE A CA 1
ATOM 676 C C . ILE A 1 88 ? -12.061 8.705 -24.150 1.00 50.84 88 ILE A C 1
ATOM 678 O O . ILE A 1 88 ? -11.560 8.959 -25.243 1.00 50.84 88 ILE A O 1
ATOM 682 N N . GLN A 1 89 ? -12.765 7.589 -23.917 1.00 46.75 89 GLN A N 1
ATOM 683 C CA . GLN A 1 89 ? -13.335 6.825 -25.013 1.00 46.75 89 GLN A CA 1
ATOM 684 C C . GLN A 1 89 ? -14.446 7.748 -25.471 1.00 46.75 89 GLN A C 1
ATOM 686 O O . GLN A 1 89 ? -15.538 7.759 -24.895 1.00 46.75 89 GLN A O 1
ATOM 691 N N . GLU A 1 90 ? -14.059 8.656 -26.363 1.00 50.75 90 GLU A N 1
ATOM 692 C CA . GLU A 1 90 ? -14.922 9.627 -26.983 1.00 50.75 90 GLU A CA 1
ATOM 693 C C . GLU A 1 90 ? -16.076 8.818 -27.538 1.00 50.75 90 GLU A C 1
ATOM 695 O O . GLU A 1 90 ? -15.928 7.905 -28.349 1.00 50.75 90 GLU A O 1
ATOM 700 N N . ARG A 1 91 ? -17.218 9.042 -26.909 1.00 58.66 91 ARG A N 1
ATOM 701 C CA . ARG A 1 91 ? -18.451 8.369 -27.224 1.00 58.66 91 ARG A CA 1
ATOM 702 C C . ARG A 1 91 ? -18.967 9.033 -28.489 1.00 58.66 91 ARG A C 1
ATOM 704 O O . ARG A 1 91 ? -19.816 9.907 -28.363 1.00 58.66 91 ARG A O 1
ATOM 711 N N . LEU A 1 92 ? -18.435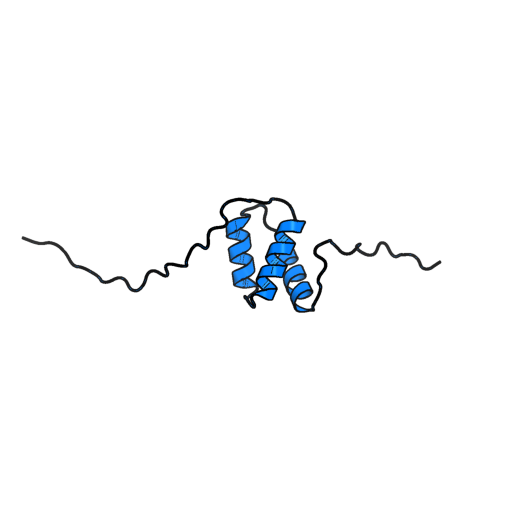 8.648 -29.648 1.00 46.06 92 LEU A N 1
ATOM 712 C CA . LEU A 1 92 ? -19.005 8.897 -30.973 1.00 46.06 92 LEU A CA 1
ATOM 713 C C . LEU A 1 92 ? -18.716 7.708 -31.893 1.00 46.06 92 LEU A C 1
ATOM 715 O O . LEU A 1 92 ? -17.527 7.397 -32.110 1.00 46.06 92 LEU A O 1
#

Radius of gyration: 20.34 Å; chains: 1; bounding box: 55×26×75 Å

pLDDT: mean 70.08, std 19.33, range [37.34, 90.38]

Secondary structure (DSSP, 8-state):
--------------------TT-----HHHHHHHHHHHHHTT--HHHHHHHHHHHHGGGSPPHHHHHHHHHHHHTT----SPP---------

Foldseek 3Di:
DDDDDDDDDDDDPPPPPPDPPPDLDLDQLVLLVLLLVCLVVVDDLVVNVVVQCVSNPPSGDDSVVSVVSNVCSNVPDDDSDDDPPDPPPPPD